Protein AF-A0A3C0SD84-F1 (afdb_monomer_lite)

Foldseek 3Di:
DQDDQEDAAADVVVVVVQVVLVVLLLHDYQYYD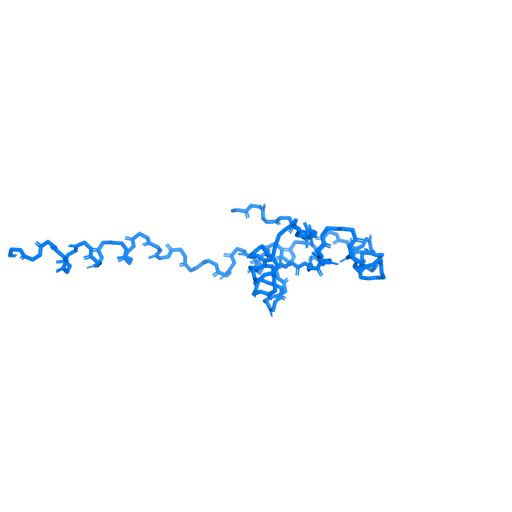PPGPPVSVVVVVPDDPVSNVVSPVSVVVVDPVCPVVVVVVVCCVVPDD

pLDDT: mean 88.76, 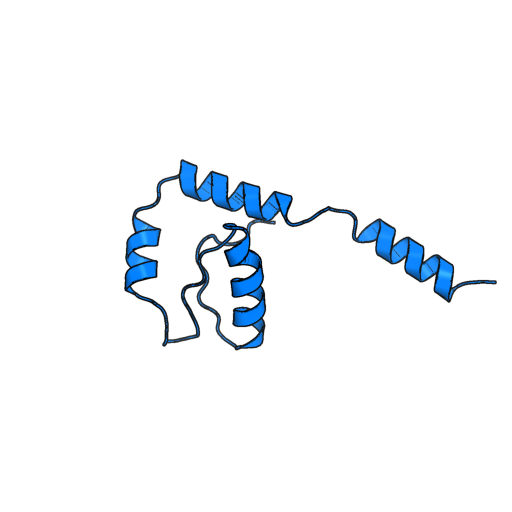std 9.06, range [49.0, 95.38]

Structure (mmCIF, N/CA/C/O backbone):
data_AF-A0A3C0SD84-F1
#
_entry.id   AF-A0A3C0SD84-F1
#
loop_
_atom_site.group_PDB
_atom_site.id
_atom_site.type_symbol
_atom_site.label_atom_id
_atom_site.label_alt_id
_atom_site.label_comp_id
_atom_site.label_asym_id
_atom_site.label_entity_id
_atom_site.label_seq_id
_atom_site.pdbx_PDB_ins_code
_atom_site.Cartn_x
_atom_site.Cartn_y
_atom_site.Cartn_z
_atom_site.occupancy
_atom_site.B_iso_or_equiv
_atom_site.auth_seq_id
_atom_site.auth_comp_id
_atom_site.auth_asym_id
_atom_site.auth_atom_id
_atom_site.pdbx_PDB_model_num
ATOM 1 N N . MET A 1 1 ? 3.228 2.112 11.499 1.00 49.00 1 MET A N 1
ATOM 2 C CA . MET A 1 1 ? 3.073 0.947 10.602 1.00 49.00 1 MET A CA 1
ATOM 3 C C . MET A 1 1 ? 3.912 1.192 9.361 1.00 49.00 1 MET A C 1
ATOM 5 O O . MET A 1 1 ? 3.771 2.255 8.770 1.00 49.00 1 MET A O 1
ATOM 9 N N . GLY A 1 2 ? 4.826 0.281 9.028 1.00 57.28 2 GLY A N 1
ATOM 10 C CA . GLY A 1 2 ? 5.560 0.305 7.762 1.00 57.28 2 GLY A CA 1
ATOM 11 C C . GLY A 1 2 ? 4.788 -0.509 6.735 1.00 57.28 2 GLY A C 1
ATOM 12 O O . GLY A 1 2 ? 4.983 -1.715 6.651 1.00 57.28 2 GLY A O 1
ATOM 13 N N . THR A 1 3 ? 3.855 0.124 6.025 1.00 65.31 3 THR A N 1
ATOM 14 C CA . THR A 1 3 ? 3.172 -0.527 4.902 1.00 65.31 3 THR A CA 1
ATOM 15 C C . THR A 1 3 ? 4.158 -0.596 3.735 1.00 65.31 3 THR A C 1
ATOM 17 O O . THR A 1 3 ? 4.701 0.451 3.373 1.00 65.31 3 THR A O 1
ATOM 20 N N . PRO A 1 4 ? 4.428 -1.783 3.162 1.00 73.94 4 PRO A N 1
ATOM 21 C CA . PRO A 1 4 ? 5.254 -1.892 1.965 1.00 73.94 4 PRO A CA 1
ATOM 22 C C . PRO A 1 4 ? 4.675 -1.033 0.839 1.00 73.94 4 PRO A C 1
ATOM 24 O O . PRO A 1 4 ? 3.467 -1.056 0.616 1.00 73.94 4 PRO A O 1
ATOM 27 N N . ALA A 1 5 ? 5.527 -0.287 0.135 1.00 85.69 5 ALA A N 1
ATOM 28 C CA . ALA A 1 5 ? 5.097 0.590 -0.956 1.00 85.69 5 ALA A CA 1
ATOM 29 C C . ALA A 1 5 ? 4.505 -0.196 -2.138 1.00 85.69 5 ALA A C 1
ATOM 31 O O . ALA A 1 5 ? 3.602 0.293 -2.807 1.00 85.69 5 ALA A O 1
ATOM 32 N N . LEU A 1 6 ? 4.986 -1.421 -2.373 1.00 92.00 6 LEU A N 1
ATOM 33 C CA . LEU A 1 6 ? 4.581 -2.287 -3.481 1.00 92.00 6 LEU A CA 1
ATOM 34 C C . LEU A 1 6 ? 3.962 -3.568 -2.927 1.00 92.00 6 LEU A C 1
ATOM 36 O O . LEU A 1 6 ? 4.558 -4.213 -2.062 1.00 92.00 6 LEU A O 1
ATOM 40 N N . VAL A 1 7 ? 2.781 -3.946 -3.420 1.00 92.69 7 VAL A N 1
ATOM 41 C CA . VAL A 1 7 ? 2.059 -5.128 -2.929 1.00 92.69 7 VAL A CA 1
ATOM 42 C C . VAL A 1 7 ? 1.548 -5.972 -4.091 1.00 92.69 7 VAL A C 1
ATOM 44 O O . VAL A 1 7 ? 0.812 -5.480 -4.944 1.00 92.69 7 VAL A O 1
ATOM 47 N N . ILE A 1 8 ? 1.896 -7.261 -4.075 1.00 93.88 8 ILE A N 1
ATOM 48 C CA . ILE A 1 8 ? 1.234 -8.318 -4.849 1.00 93.88 8 ILE A CA 1
ATOM 49 C C . ILE A 1 8 ? 0.354 -9.091 -3.871 1.00 93.88 8 ILE A C 1
ATOM 51 O O . ILE A 1 8 ? 0.842 -9.646 -2.884 1.00 93.88 8 ILE A O 1
ATOM 55 N N . ASN A 1 9 ? -0.948 -9.111 -4.122 1.00 93.12 9 ASN A N 1
ATOM 56 C CA . ASN A 1 9 ? -1.905 -9.783 -3.251 1.00 93.12 9 ASN A CA 1
ATOM 57 C C . ASN A 1 9 ? -1.901 -11.279 -3.543 1.00 93.12 9 ASN A C 1
ATOM 59 O O . ASN A 1 9 ? -1.758 -11.672 -4.691 1.00 93.12 9 ASN A O 1
ATOM 63 N N . GLN A 1 10 ? -2.093 -12.127 -2.537 1.00 92.31 10 GLN A N 1
ATOM 64 C CA . GLN A 1 10 ? -2.175 -13.581 -2.755 1.00 92.31 10 GLN A CA 1
ATOM 65 C C . GLN A 1 10 ? -3.618 -14.068 -2.914 1.00 92.31 10 GLN A C 1
ATOM 67 O O . GLN A 1 10 ? -3.872 -15.097 -3.529 1.00 92.31 10 GLN A O 1
ATOM 72 N N . VAL A 1 11 ? -4.576 -13.326 -2.356 1.00 91.19 11 VAL A N 1
ATOM 73 C CA . VAL A 1 11 ? -6.000 -13.687 -2.320 1.00 91.19 11 VAL A CA 1
ATOM 74 C C . VAL A 1 11 ? -6.880 -12.447 -2.481 1.00 91.19 11 VAL A C 1
ATOM 76 O O . VAL A 1 11 ? -6.480 -11.329 -2.148 1.00 91.19 11 VAL A O 1
ATOM 79 N N . GLU A 1 12 ? -8.107 -12.633 -2.963 1.00 89.00 12 GLU A N 1
ATOM 80 C CA . GLU A 1 12 ? -9.002 -11.544 -3.380 1.00 89.00 12 GLU A CA 1
ATOM 81 C C . GLU A 1 12 ? -9.319 -10.527 -2.268 1.00 89.00 12 GLU A C 1
ATOM 83 O O . GLU A 1 12 ? -9.328 -9.318 -2.494 1.00 89.00 12 GLU A O 1
ATOM 88 N N . HIS A 1 13 ? -9.501 -10.968 -1.022 1.00 88.38 13 HIS A N 1
ATOM 89 C CA . HIS A 1 13 ? -9.787 -10.030 0.068 1.00 88.38 13 HIS A CA 1
ATOM 90 C C . HIS A 1 13 ? -8.602 -9.093 0.381 1.00 88.38 13 HIS A C 1
ATOM 92 O O . HIS A 1 13 ? -8.806 -7.999 0.913 1.00 88.38 13 HIS A O 1
ATOM 98 N N . GLN A 1 14 ? -7.364 -9.495 0.063 1.00 90.06 14 GLN A N 1
ATOM 99 C CA . GLN A 1 14 ? -6.194 -8.614 0.149 1.00 90.06 14 GLN A CA 1
ATOM 100 C C . GLN A 1 14 ? -6.219 -7.592 -0.990 1.00 90.06 14 GLN A C 1
ATOM 102 O O . GLN A 1 14 ? -6.000 -6.411 -0.739 1.00 90.06 14 GLN A O 1
ATOM 107 N N . GLN A 1 15 ? -6.616 -8.013 -2.197 1.00 89.81 15 GLN A N 1
ATOM 108 C CA . GLN A 1 15 ? -6.778 -7.136 -3.359 1.00 89.81 15 GLN A CA 1
ATOM 109 C C . GLN A 1 15 ? -7.760 -5.990 -3.078 1.00 89.81 15 GLN A C 1
ATOM 111 O O . GLN A 1 15 ? -7.475 -4.833 -3.391 1.00 89.81 15 GLN A O 1
ATOM 116 N N . THR A 1 16 ? -8.882 -6.272 -2.414 1.00 90.44 16 THR A N 1
ATOM 117 C CA . THR A 1 16 ? -9.840 -5.236 -1.994 1.00 90.44 16 THR A CA 1
ATOM 118 C C . THR A 1 16 ? -9.211 -4.223 -1.033 1.00 90.44 16 THR A C 1
ATOM 120 O O . THR A 1 16 ? -9.386 -3.014 -1.207 1.00 90.44 16 THR A O 1
ATOM 123 N N . LYS A 1 17 ? -8.427 -4.691 -0.051 1.00 87.81 17 LYS A N 1
ATOM 124 C CA . LYS A 1 17 ? -7.704 -3.816 0.888 1.00 87.81 17 LYS A CA 1
ATOM 125 C C . LYS A 1 17 ? -6.636 -2.984 0.174 1.00 87.81 17 LYS A C 1
ATOM 127 O O . LYS A 1 17 ? -6.566 -1.778 0.394 1.00 87.81 17 LYS A O 1
ATOM 132 N N . ALA A 1 18 ? -5.853 -3.596 -0.711 1.00 90.12 18 ALA A N 1
ATOM 133 C CA . ALA A 1 18 ? -4.818 -2.917 -1.481 1.00 90.12 18 ALA A CA 1
ATOM 134 C C . ALA A 1 18 ? -5.408 -1.826 -2.384 1.00 90.12 18 ALA A C 1
ATOM 136 O O . ALA A 1 18 ? -4.909 -0.707 -2.375 1.00 90.12 18 ALA A O 1
ATOM 137 N N . ARG A 1 19 ? -6.526 -2.092 -3.076 1.00 91.94 19 ARG A N 1
ATOM 138 C CA . ARG A 1 19 ? -7.243 -1.083 -3.882 1.00 91.94 19 ARG A CA 1
ATOM 139 C C . ARG A 1 19 ? -7.738 0.097 -3.048 1.00 91.94 19 ARG A C 1
ATOM 141 O O . ARG A 1 19 ? -7.702 1.231 -3.517 1.00 91.94 19 ARG A O 1
ATOM 148 N N . PHE A 1 20 ? -8.222 -0.147 -1.831 1.00 89.69 20 PHE A N 1
ATOM 149 C CA . PHE A 1 20 ? -8.653 0.931 -0.940 1.00 89.69 20 PHE A CA 1
ATOM 150 C C . PHE A 1 20 ? -7.483 1.846 -0.558 1.00 89.69 20 PHE A C 1
ATOM 152 O O . PHE A 1 20 ? -7.591 3.062 -0.685 1.00 89.69 20 PHE A O 1
ATOM 159 N N . VAL A 1 21 ? -6.356 1.262 -0.150 1.00 89.31 21 VAL A N 1
ATOM 160 C CA . VAL A 1 21 ? -5.158 2.012 0.267 1.00 89.31 21 VAL A CA 1
ATOM 161 C C . VAL A 1 21 ? -4.478 2.699 -0.928 1.00 89.31 21 VAL A C 1
ATOM 163 O O . VAL A 1 21 ? -3.961 3.811 -0.802 1.00 89.31 21 VAL A O 1
ATOM 166 N N . GLU A 1 22 ? -4.526 2.080 -2.108 1.00 92.81 22 GLU A N 1
ATOM 167 C CA . GLU A 1 22 ? -3.975 2.623 -3.352 1.00 92.81 22 GLU A CA 1
ATOM 168 C C . GLU A 1 22 ? -4.681 3.910 -3.784 1.00 92.81 22 GLU A C 1
ATOM 170 O O . GLU A 1 22 ? -4.017 4.851 -4.217 1.00 92.81 22 GLU A O 1
ATOM 175 N N . LYS A 1 23 ? -6.006 4.012 -3.595 1.00 91.75 23 LYS A N 1
ATOM 176 C CA . LYS A 1 23 ? -6.768 5.243 -3.891 1.00 91.75 23 LYS A CA 1
ATOM 177 C C . LYS A 1 23 ? -6.249 6.468 -3.140 1.00 91.75 23 LYS A C 1
ATOM 179 O O . LYS A 1 23 ? -6.440 7.593 -3.587 1.00 91.75 23 LYS A O 1
ATOM 184 N N . SER A 1 24 ? -5.597 6.260 -2.005 1.00 88.56 24 SER A N 1
ATOM 185 C CA . SER A 1 24 ? -5.005 7.323 -1.196 1.00 88.56 24 SER A CA 1
ATOM 186 C C . SER A 1 24 ? -3.536 7.578 -1.534 1.00 88.56 24 SER A C 1
ATOM 188 O O . SER A 1 24 ? -2.896 8.404 -0.888 1.00 88.56 24 SER A O 1
ATOM 190 N N . GLY A 1 25 ? -2.985 6.872 -2.526 1.00 91.44 25 GLY A N 1
ATOM 191 C CA . GLY A 1 25 ? -1.591 6.963 -2.949 1.00 91.44 25 GLY A CA 1
ATOM 192 C C . GLY A 1 25 ? -0.600 6.441 -1.911 1.00 91.44 25 GLY A C 1
ATOM 193 O O . GLY A 1 25 ? 0.539 6.897 -1.897 1.00 91.44 25 GLY A O 1
ATOM 194 N N . ALA A 1 26 ? -1.047 5.556 -1.015 1.00 92.00 26 ALA A N 1
ATOM 195 C CA . ALA A 1 26 ? -0.244 4.997 0.072 1.00 92.00 26 ALA A CA 1
ATOM 196 C C . ALA A 1 26 ? 0.385 3.632 -0.268 1.00 92.00 26 ALA A C 1
ATOM 198 O O . ALA A 1 26 ? 1.190 3.123 0.507 1.00 92.00 26 ALA A O 1
ATOM 199 N N . VAL A 1 27 ? 0.006 3.038 -1.402 1.00 93.06 27 VAL A N 1
ATOM 200 C CA . VAL A 1 27 ? 0.560 1.781 -1.916 1.00 93.06 27 VAL A CA 1
ATOM 201 C C . VAL A 1 27 ? 0.379 1.713 -3.430 1.00 93.06 27 VAL A C 1
ATOM 203 O O . VAL A 1 27 ? -0.549 2.316 -3.973 1.00 93.06 27 VAL A O 1
ATOM 206 N N . VAL A 1 28 ? 1.220 0.927 -4.092 1.00 94.06 28 VAL A N 1
ATOM 207 C CA . VAL A 1 28 ? 1.033 0.439 -5.459 1.00 94.06 28 VAL A CA 1
ATOM 208 C C . VAL A 1 28 ? 0.516 -0.971 -5.396 1.00 94.06 28 VAL A C 1
ATOM 210 O O . VAL A 1 28 ? 1.210 -1.893 -4.958 1.00 94.06 28 VAL A O 1
ATOM 213 N N . ASN A 1 29 ? -0.703 -1.147 -5.873 1.00 94.75 29 ASN A N 1
ATOM 214 C CA . ASN A 1 29 ? -1.257 -2.467 -6.021 1.00 94.75 29 ASN A CA 1
ATOM 215 C C . ASN A 1 29 ? -0.820 -3.061 -7.361 1.00 94.75 29 ASN A C 1
ATOM 217 O O . ASN A 1 29 ? -1.232 -2.585 -8.421 1.00 94.75 29 ASN A O 1
ATOM 221 N N . LEU A 1 30 ? 0.009 -4.097 -7.308 1.00 95.31 30 LEU A N 1
ATOM 222 C CA . LEU A 1 30 ? 0.538 -4.756 -8.493 1.00 95.31 30 LEU A CA 1
ATOM 223 C C . LEU A 1 30 ? -0.403 -5.832 -9.036 1.00 95.31 30 LEU A C 1
ATOM 225 O O . LEU A 1 30 ? -0.241 -6.207 -10.182 1.00 95.31 30 LEU A O 1
ATOM 229 N N . GLY A 1 31 ? -1.399 -6.308 -8.283 1.00 93.69 31 GLY A N 1
ATOM 230 C CA . GLY A 1 31 ? -2.326 -7.339 -8.766 1.00 93.69 31 GLY A CA 1
ATOM 231 C C . GLY A 1 31 ? -2.435 -8.543 -7.836 1.00 93.69 31 GLY A C 1
ATOM 232 O O . GLY A 1 31 ? -2.306 -8.392 -6.616 1.00 93.69 31 GLY A O 1
ATOM 233 N N . LEU A 1 32 ? -2.731 -9.716 -8.407 1.00 93.88 32 LEU A N 1
ATOM 234 C CA . LEU A 1 32 ? -3.069 -10.938 -7.674 1.00 93.88 32 LEU A CA 1
ATOM 235 C C . LEU A 1 32 ? -2.207 -12.128 -8.128 1.00 93.88 32 LEU A C 1
ATOM 237 O O . LEU A 1 32 ? -2.311 -12.600 -9.255 1.00 93.88 32 LEU A O 1
ATOM 241 N N . GLY A 1 33 ? -1.404 -12.666 -7.214 1.00 91.50 33 GLY A N 1
ATOM 242 C CA . GLY A 1 33 ? -0.575 -13.844 -7.430 1.00 91.50 33 GLY A CA 1
ATOM 243 C C . GLY A 1 33 ? 0.376 -13.653 -8.608 1.00 91.50 33 GLY A C 1
ATOM 244 O O . GLY A 1 33 ? 1.158 -12.706 -8.643 1.00 91.50 33 GLY A O 1
ATOM 245 N N . THR A 1 34 ? 0.303 -14.567 -9.572 1.00 91.25 34 THR A N 1
ATOM 246 C CA . THR A 1 34 ? 1.094 -14.515 -10.809 1.00 91.25 34 THR A CA 1
ATOM 247 C C . THR A 1 34 ? 0.523 -13.555 -11.853 1.00 91.25 34 THR A C 1
ATOM 249 O O . THR A 1 34 ? 1.228 -13.223 -12.799 1.00 91.25 34 THR A O 1
ATOM 252 N N . ASP A 1 35 ? -0.724 -13.108 -11.690 1.00 92.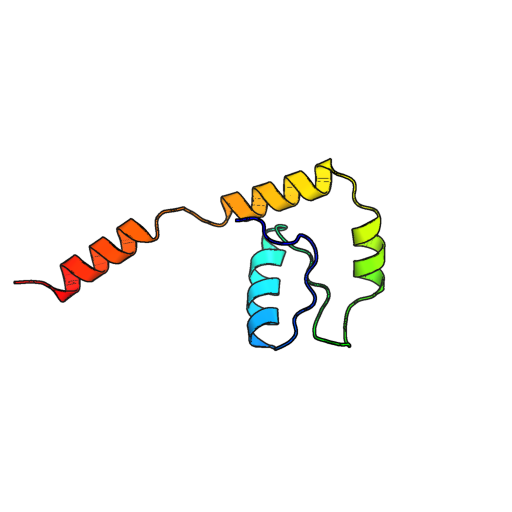06 35 ASP A N 1
ATOM 253 C CA . ASP A 1 35 ? -1.379 -12.119 -12.550 1.00 92.06 35 ASP A CA 1
ATOM 254 C C . ASP A 1 35 ? -1.154 -10.711 -11.974 1.00 92.06 35 ASP A C 1
ATOM 256 O O . ASP A 1 35 ? -2.029 -10.088 -11.358 1.00 92.06 35 ASP A O 1
ATOM 260 N N . TYR A 1 36 ? 0.096 -10.254 -12.076 1.00 92.56 36 TYR A N 1
ATOM 261 C CA . TYR A 1 36 ? 0.517 -8.926 -11.641 1.00 92.56 36 TYR A CA 1
ATOM 262 C C . TYR A 1 36 ? 0.916 -8.048 -12.835 1.00 92.56 36 TYR A C 1
ATOM 264 O O . TYR A 1 36 ? 1.422 -8.514 -13.854 1.00 92.56 36 TYR A O 1
ATOM 272 N N . ASP A 1 37 ? 0.717 -6.743 -12.687 1.00 94.81 37 ASP A N 1
ATOM 273 C CA . ASP A 1 37 ? 1.030 -5.724 -13.677 1.00 94.81 37 ASP A CA 1
ATOM 274 C C . ASP A 1 37 ? 2.540 -5.444 -13.692 1.00 94.81 37 ASP A C 1
ATOM 276 O O . ASP A 1 37 ? 3.084 -4.686 -12.879 1.00 94.81 37 ASP A O 1
ATOM 280 N N . ALA A 1 38 ? 3.228 -6.089 -14.633 1.00 93.94 38 ALA A N 1
ATOM 281 C CA . ALA A 1 38 ? 4.667 -5.957 -14.815 1.00 93.94 38 ALA A CA 1
ATOM 282 C C . ALA A 1 38 ? 5.099 -4.542 -15.238 1.00 93.94 38 ALA A C 1
ATOM 284 O O . ALA A 1 38 ? 6.178 -4.096 -14.849 1.00 93.94 38 ALA A O 1
ATOM 285 N N . GLU A 1 39 ? 4.278 -3.813 -15.997 1.00 94.88 39 GLU A N 1
ATOM 286 C CA . GLU A 1 39 ? 4.606 -2.447 -16.427 1.00 94.88 39 GLU A CA 1
ATOM 287 C C . GLU A 1 39 ? 4.499 -1.465 -15.262 1.00 94.88 39 GLU A C 1
ATOM 289 O O . GLU A 1 39 ? 5.361 -0.603 -15.072 1.00 94.88 39 GLU A O 1
ATOM 294 N N . LYS A 1 40 ? 3.484 -1.636 -14.415 1.00 93.50 40 LYS A N 1
ATOM 295 C CA . LYS A 1 40 ? 3.358 -0.895 -13.161 1.00 93.50 40 LYS A CA 1
ATOM 296 C C . LYS A 1 40 ? 4.487 -1.222 -12.191 1.00 93.50 40 LYS A C 1
ATOM 298 O O . LYS A 1 40 ? 4.987 -0.315 -11.530 1.00 93.50 40 LYS A O 1
ATOM 303 N N . PHE A 1 41 ? 4.923 -2.482 -12.140 1.00 93.50 41 PHE A N 1
ATOM 304 C CA . PHE A 1 41 ? 6.082 -2.878 -11.345 1.00 93.50 41 PHE A CA 1
ATOM 305 C C . PHE A 1 41 ? 7.360 -2.175 -11.815 1.00 93.50 41 PHE A C 1
ATOM 307 O O . PHE A 1 41 ? 8.038 -1.571 -10.991 1.00 93.50 41 PHE A O 1
ATOM 314 N N . LYS A 1 42 ? 7.651 -2.170 -13.124 1.00 94.44 42 LYS A N 1
ATOM 315 C CA . LYS A 1 42 ? 8.820 -1.467 -13.686 1.00 94.44 42 LYS A CA 1
ATOM 316 C C . LYS A 1 42 ? 8.822 0.018 -13.328 1.00 94.44 42 LYS A C 1
ATOM 318 O O . LYS A 1 42 ? 9.804 0.496 -12.777 1.00 94.44 42 LYS A O 1
ATOM 323 N N . LYS A 1 43 ? 7.703 0.715 -13.549 1.00 92.75 43 LYS A N 1
ATOM 324 C CA . LYS A 1 43 ? 7.560 2.139 -13.194 1.00 92.75 43 LYS A CA 1
ATOM 325 C C . LYS A 1 43 ? 7.781 2.398 -11.708 1.00 92.75 43 LYS A C 1
ATOM 327 O O . LYS A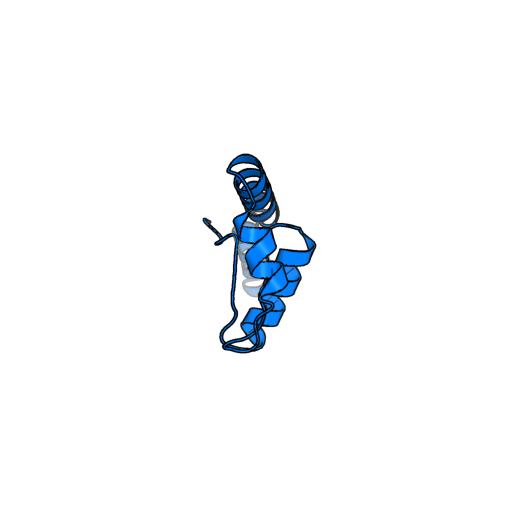 1 43 ? 8.345 3.413 -11.329 1.00 92.75 43 LYS A O 1
ATOM 332 N N . ALA A 1 44 ? 7.334 1.481 -10.856 1.00 90.81 44 ALA A N 1
ATOM 333 C CA . ALA A 1 44 ? 7.507 1.619 -9.420 1.00 90.81 44 ALA A CA 1
ATOM 334 C C . ALA A 1 44 ? 8.961 1.414 -8.953 1.00 90.81 44 ALA A C 1
ATOM 336 O O . ALA A 1 44 ? 9.325 1.906 -7.888 1.00 90.81 44 ALA A O 1
ATOM 337 N N . LEU A 1 45 ? 9.790 0.709 -9.733 1.00 90.88 45 LEU A N 1
ATOM 338 C CA . LEU A 1 45 ? 11.228 0.571 -9.471 1.00 90.88 45 LEU A CA 1
ATOM 339 C C . LEU A 1 45 ? 12.024 1.836 -9.826 1.00 90.88 45 LEU A C 1
ATOM 341 O O . LEU A 1 45 ? 13.152 1.978 -9.365 1.00 90.88 45 LEU A O 1
ATOM 345 N N . GLU A 1 46 ? 11.451 2.743 -10.619 1.00 93.50 46 GLU A N 1
ATOM 346 C CA . GLU A 1 46 ? 12.067 4.029 -10.980 1.00 93.50 46 GLU A CA 1
ATOM 347 C C . GLU A 1 46 ? 11.922 5.083 -9.873 1.00 93.50 46 GLU A C 1
ATOM 349 O O . GLU A 1 46 ? 12.498 6.162 -9.971 1.00 93.50 46 GLU A O 1
ATOM 354 N N . TRP A 1 47 ? 11.144 4.802 -8.825 1.00 91.69 47 TRP A N 1
ATOM 355 C CA . TRP A 1 47 ? 10.904 5.758 -7.753 1.00 91.69 47 TRP A CA 1
ATOM 356 C C . TRP A 1 47 ? 12.078 5.908 -6.810 1.00 91.69 47 TRP A C 1
ATOM 358 O O . TRP A 1 47 ? 12.635 4.934 -6.298 1.00 91.69 47 TRP A O 1
ATOM 368 N N . GLU A 1 48 ? 12.372 7.162 -6.499 1.00 91.81 48 GLU A N 1
ATOM 369 C CA . GLU A 1 48 ? 13.397 7.506 -5.544 1.00 91.81 48 GLU A CA 1
ATOM 370 C C . GLU A 1 48 ? 12.836 7.595 -4.118 1.00 91.81 48 GLU A C 1
ATOM 372 O O . GLU A 1 48 ? 11.643 7.440 -3.821 1.00 91.81 48 GLU A O 1
ATOM 377 N N . LYS A 1 49 ? 13.755 7.803 -3.176 1.00 90.50 49 LYS A N 1
ATOM 378 C CA . LYS A 1 49 ? 13.447 7.915 -1.751 1.00 90.50 49 LYS A CA 1
ATOM 379 C C . LYS A 1 49 ? 12.337 8.944 -1.450 1.00 90.50 49 LYS A C 1
ATOM 381 O O . LYS A 1 49 ? 11.466 8.595 -0.649 1.00 90.50 49 LYS A O 1
ATOM 386 N N . PRO A 1 50 ? 12.310 10.155 -2.044 1.00 93.00 50 PRO A N 1
ATOM 387 C CA . PRO A 1 50 ? 11.266 11.140 -1.754 1.00 93.00 50 PRO A CA 1
ATOM 388 C C . PRO A 1 50 ? 9.847 10.642 -2.065 1.00 93.00 50 PRO A C 1
ATOM 390 O O . PRO A 1 50 ? 8.921 10.862 -1.282 1.00 93.00 50 PRO A O 1
ATOM 393 N N . GLU A 1 51 ? 9.661 9.929 -3.173 1.00 91.75 51 GLU A N 1
ATOM 394 C CA . GLU A 1 51 ? 8.379 9.375 -3.603 1.00 91.75 51 GLU A CA 1
ATOM 395 C C . GLU A 1 51 ? 7.901 8.287 -2.639 1.00 91.75 51 GLU A C 1
ATOM 397 O O . GLU A 1 51 ? 6.737 8.279 -2.219 1.00 91.75 51 GLU A O 1
ATOM 402 N N . LEU A 1 52 ? 8.815 7.405 -2.225 1.00 90.56 52 LEU A N 1
ATOM 403 C CA . LEU A 1 52 ? 8.534 6.345 -1.256 1.00 90.56 52 LEU A CA 1
ATOM 404 C C . LEU A 1 52 ? 8.219 6.912 0.139 1.00 90.56 52 LEU A C 1
ATOM 406 O O . LEU A 1 52 ? 7.324 6.416 0.830 1.00 90.56 52 LEU A O 1
ATOM 410 N N . GLU A 1 53 ? 8.904 7.978 0.555 1.00 90.81 53 GLU A N 1
ATOM 411 C CA . GLU A 1 53 ? 8.629 8.677 1.814 1.00 90.81 53 GLU A CA 1
ATOM 412 C C . GLU A 1 53 ? 7.269 9.382 1.790 1.00 90.81 53 GLU A C 1
ATOM 414 O O . GLU A 1 53 ? 6.500 9.266 2.750 1.00 90.81 53 GLU A O 1
ATOM 419 N N . ALA A 1 54 ? 6.923 10.043 0.682 1.00 91.31 54 ALA A N 1
ATOM 420 C CA . ALA A 1 54 ? 5.614 10.660 0.496 1.00 91.31 54 ALA A CA 1
ATOM 421 C C . ALA A 1 54 ? 4.483 9.618 0.534 1.00 91.31 54 ALA A C 1
ATOM 423 O O . ALA A 1 54 ? 3.450 9.836 1.174 1.00 91.31 54 ALA A O 1
ATOM 424 N N . MET A 1 55 ? 4.686 8.460 -0.099 1.00 91.38 55 MET A N 1
ATOM 425 C CA . MET A 1 55 ? 3.759 7.327 -0.041 1.00 91.38 55 MET A CA 1
ATOM 426 C C . MET A 1 55 ? 3.599 6.794 1.391 1.00 91.38 55 MET A C 1
ATOM 428 O O . MET A 1 55 ? 2.477 6.628 1.877 1.00 91.38 55 MET A O 1
ATOM 432 N N . SER A 1 56 ? 4.711 6.603 2.106 1.00 88.62 56 SER A N 1
ATOM 433 C CA . SER A 1 56 ? 4.715 6.183 3.512 1.00 88.62 56 SER A CA 1
ATOM 434 C C . SER A 1 56 ? 3.954 7.166 4.406 1.00 88.62 56 SER A C 1
ATOM 436 O O . SER A 1 56 ? 3.161 6.758 5.259 1.00 88.62 56 SER A O 1
ATOM 438 N N . LEU A 1 57 ? 4.135 8.473 4.189 1.00 89.38 57 LEU A N 1
ATOM 439 C CA . LEU A 1 57 ? 3.429 9.515 4.930 1.00 89.38 57 LEU A CA 1
ATOM 440 C C . LEU A 1 57 ? 1.915 9.471 4.683 1.00 89.38 57 LEU A C 1
ATOM 442 O O . LEU A 1 57 ? 1.144 9.530 5.641 1.00 89.38 57 LEU A O 1
ATOM 446 N N . LYS A 1 58 ? 1.477 9.287 3.431 1.00 90.25 58 LYS A N 1
ATOM 44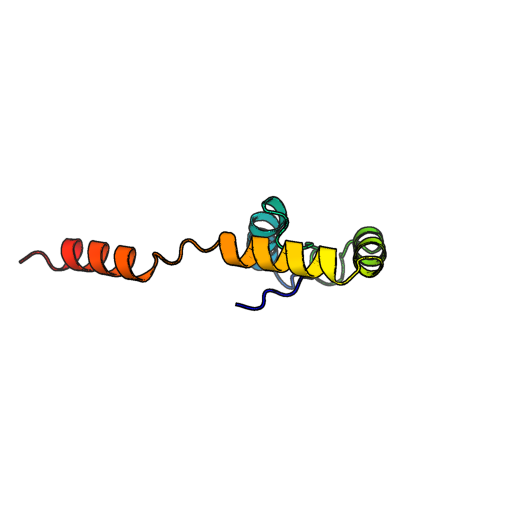7 C CA . LYS A 1 58 ? 0.053 9.090 3.100 1.00 90.25 58 LYS A CA 1
ATOM 448 C C . LYS A 1 58 ? -0.528 7.877 3.829 1.00 90.25 58 LYS A C 1
ATOM 450 O O . LYS A 1 58 ? -1.610 7.970 4.403 1.00 90.25 58 LYS A O 1
ATOM 455 N N . GLY A 1 59 ? 0.214 6.770 3.877 1.00 87.12 59 GLY A N 1
ATOM 456 C CA . GLY A 1 59 ? -0.182 5.570 4.617 1.00 87.12 59 GLY A CA 1
ATOM 457 C C . GLY A 1 59 ? -0.335 5.801 6.121 1.00 87.12 59 GLY A C 1
ATOM 458 O O . GLY A 1 59 ? -1.281 5.303 6.727 1.00 87.12 59 GLY A O 1
ATOM 459 N N . LYS A 1 60 ? 0.552 6.596 6.729 1.00 86.19 60 LYS A N 1
ATOM 460 C CA . LYS A 1 60 ? 0.438 6.983 8.145 1.00 86.19 60 LYS A CA 1
ATOM 461 C C . LYS A 1 60 ? -0.792 7.858 8.395 1.00 86.19 60 LYS A C 1
ATOM 463 O O . LYS A 1 60 ? -1.509 7.614 9.359 1.00 86.19 60 LYS A O 1
ATOM 468 N N . ASN A 1 61 ? -1.058 8.814 7.506 1.00 87.00 61 ASN A N 1
ATOM 469 C CA . ASN A 1 61 ? -2.172 9.758 7.634 1.00 87.00 61 ASN A CA 1
ATOM 470 C C . ASN A 1 61 ? -3.549 9.131 7.363 1.00 87.00 61 ASN A C 1
ATOM 472 O O . ASN A 1 61 ? -4.562 9.697 7.762 1.00 87.00 61 ASN A O 1
ATOM 476 N N . LEU A 1 62 ? -3.604 7.964 6.710 1.00 84.12 62 LEU A N 1
ATOM 477 C CA . LEU A 1 62 ? -4.850 7.213 6.530 1.00 84.12 62 LEU A CA 1
ATOM 478 C C . LEU A 1 62 ? -5.443 6.695 7.841 1.00 84.12 62 LEU A C 1
ATOM 480 O O . LEU A 1 62 ? -6.647 6.455 7.929 1.00 84.12 62 LEU A O 1
ATOM 484 N N . ILE A 1 63 ? -4.600 6.477 8.848 1.00 80.69 63 ILE A N 1
ATOM 485 C CA . ILE A 1 63 ? -5.027 5.972 10.144 1.00 80.69 63 ILE A CA 1
ATOM 486 C C . ILE A 1 63 ? -5.296 7.179 11.033 1.00 80.69 63 ILE A C 1
ATOM 488 O O . ILE A 1 63 ? -4.375 7.872 11.451 1.00 80.69 63 ILE A O 1
ATOM 492 N N . ASP A 1 64 ? -6.560 7.404 11.379 1.00 83.06 64 ASP A N 1
ATOM 493 C CA . ASP A 1 64 ? -6.937 8.541 12.223 1.00 83.06 64 ASP A CA 1
ATOM 494 C C . ASP A 1 64 ? -6.542 8.378 13.703 1.00 83.06 64 ASP A C 1
ATOM 496 O O . ASP A 1 64 ? -6.736 9.286 14.504 1.00 83.06 64 ASP A O 1
ATOM 500 N N . GLY A 1 65 ? -6.019 7.207 14.084 1.00 82.56 65 GLY A N 1
ATOM 501 C CA . GLY A 1 65 ? -5.534 6.911 15.432 1.00 82.56 65 GLY A CA 1
ATOM 502 C C . GLY A 1 65 ? -6.631 6.791 16.494 1.00 82.56 65 GLY A C 1
ATOM 503 O O . GLY A 1 65 ? -6.319 6.586 17.664 1.00 82.56 65 GLY A O 1
ATOM 504 N N . ARG A 1 66 ? -7.919 6.870 16.125 1.00 88.81 66 ARG A N 1
ATOM 505 C CA . ARG A 1 66 ? -9.035 6.936 17.089 1.00 88.81 66 ARG A CA 1
ATOM 506 C C . ARG A 1 66 ? -9.698 5.598 17.397 1.00 88.81 66 ARG A C 1
ATOM 508 O O . ARG A 1 66 ? -10.771 5.560 17.993 1.00 88.81 66 ARG A O 1
ATOM 515 N N . GLY A 1 67 ? -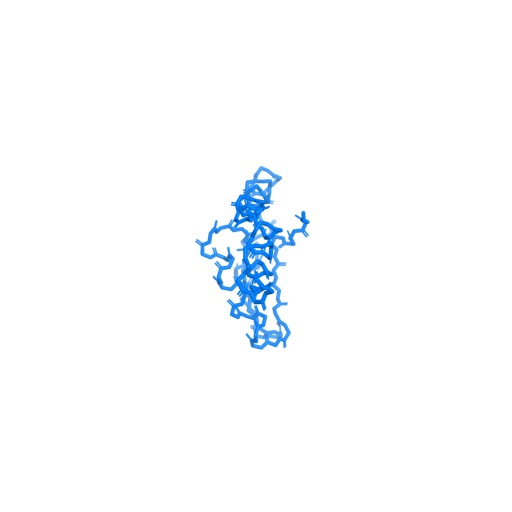9.072 4.487 17.009 1.00 87.50 67 GLY A N 1
ATOM 516 C CA . GLY A 1 67 ? -9.611 3.139 17.227 1.00 87.50 67 GLY A CA 1
ATOM 517 C C . GLY A 1 67 ? -9.978 2.869 18.689 1.00 87.50 67 GLY A C 1
ATOM 518 O O . GLY A 1 67 ? -11.077 2.398 18.960 1.00 87.50 67 GLY A O 1
ATOM 519 N N . ILE A 1 68 ? -9.110 3.252 19.632 1.00 90.00 68 ILE A N 1
ATOM 520 C CA . ILE A 1 68 ? -9.343 3.018 21.064 1.00 90.00 68 ILE A CA 1
ATOM 521 C C . ILE A 1 68 ? -10.555 3.786 21.609 1.00 90.00 68 ILE A C 1
ATOM 523 O O . ILE A 1 68 ? -11.305 3.256 22.425 1.00 90.00 68 ILE A O 1
ATOM 527 N N . PHE A 1 69 ? -10.796 5.006 21.121 1.00 94.00 69 PHE A N 1
ATOM 528 C CA . PHE A 1 69 ? -11.951 5.804 21.534 1.00 94.00 69 PHE A CA 1
ATOM 529 C C . PHE A 1 69 ? -13.259 5.191 21.025 1.00 94.00 69 PHE A C 1
ATOM 531 O O . PHE A 1 69 ? -14.203 5.074 21.798 1.00 94.00 69 PHE A O 1
ATOM 538 N N . ARG A 1 70 ? -13.283 4.694 19.779 1.00 92.69 70 ARG A N 1
ATOM 539 C CA . ARG A 1 70 ? -14.444 3.969 19.230 1.00 92.69 70 ARG A CA 1
ATOM 540 C C . ARG A 1 70 ? -14.755 2.699 20.019 1.00 92.69 70 ARG A C 1
ATOM 542 O O . ARG A 1 70 ? -15.914 2.419 20.296 1.00 92.69 70 ARG A O 1
ATOM 549 N N . VAL A 1 71 ? -13.726 1.938 20.405 1.00 94.06 71 VAL A N 1
ATOM 550 C CA . VAL A 1 71 ? -13.903 0.742 21.246 1.00 94.06 71 VAL A CA 1
ATOM 551 C C . VAL A 1 71 ? -14.505 1.121 22.598 1.00 94.06 71 VAL A C 1
ATOM 553 O O . VAL A 1 71 ? -15.458 0.482 23.036 1.00 94.06 71 VAL A O 1
ATOM 556 N N . ARG A 1 72 ? -13.998 2.183 23.238 1.00 94.88 72 ARG A N 1
ATOM 557 C CA . ARG A 1 72 ? -14.557 2.699 24.494 1.00 94.88 72 ARG A CA 1
ATOM 558 C C . ARG A 1 72 ? -16.033 3.088 24.349 1.00 94.88 72 ARG A C 1
ATOM 560 O O . ARG A 1 72 ? -16.821 2.718 25.209 1.00 94.88 72 ARG A O 1
ATOM 567 N N . GLU A 1 73 ? -16.401 3.811 23.293 1.00 94.56 73 GLU A N 1
ATOM 568 C CA . GLU A 1 73 ? -17.790 4.227 23.046 1.00 94.56 73 GLU A CA 1
ATOM 569 C C . GLU A 1 73 ? -18.731 3.028 22.898 1.00 94.56 73 GLU A C 1
ATOM 571 O O . GLU A 1 73 ? -19.771 2.985 23.552 1.00 94.56 73 GLU A O 1
ATOM 576 N N . VAL A 1 74 ? -18.340 2.026 22.102 1.00 95.38 74 VAL A N 1
ATOM 577 C CA . VAL A 1 74 ? -19.124 0.793 21.940 1.00 95.38 74 VAL A CA 1
ATOM 578 C C . VAL A 1 74 ? -19.255 0.059 23.271 1.00 95.38 74 VAL A C 1
ATOM 580 O O . VAL A 1 74 ? -20.358 -0.353 23.616 1.00 95.38 74 VAL A O 1
ATOM 583 N N . LEU A 1 75 ? -18.170 -0.058 24.048 1.00 94.75 75 LEU A N 1
ATOM 584 C CA . LEU A 1 75 ? -18.208 -0.670 25.379 1.00 94.75 75 LEU A CA 1
ATOM 585 C C . LEU A 1 75 ? -19.221 0.035 26.283 1.00 94.75 75 LEU A C 1
ATOM 587 O O . LEU A 1 75 ? -20.082 -0.633 26.837 1.00 94.75 75 LEU A O 1
ATOM 591 N N . THR A 1 76 ? -19.185 1.369 26.367 1.00 92.44 76 THR A N 1
ATOM 592 C CA . THR A 1 76 ? -20.155 2.144 27.157 1.00 92.44 76 THR A CA 1
ATOM 593 C C . THR A 1 76 ? -21.601 1.908 26.714 1.00 92.44 76 THR A C 1
ATOM 595 O O . THR A 1 76 ? -22.483 1.874 27.563 1.00 92.44 76 THR A O 1
ATOM 598 N N . GLN A 1 77 ? -21.856 1.719 25.417 1.00 92.62 77 GLN A N 1
ATOM 599 C CA . GLN A 1 77 ? -23.198 1.428 24.899 1.00 92.62 77 GLN A CA 1
ATOM 600 C C . GLN A 1 77 ? -23.676 0.012 25.248 1.00 92.62 77 GLN A C 1
ATOM 602 O O . GLN A 1 77 ? -24.849 -0.166 25.561 1.00 92.62 77 GLN A O 1
ATOM 607 N N . VAL A 1 78 ? -22.793 -0.995 25.206 1.00 92.50 78 VAL A N 1
ATOM 608 C CA . VAL A 1 78 ? -23.176 -2.395 25.476 1.00 92.50 78 VAL A CA 1
ATOM 609 C C . VAL A 1 78 ? -23.148 -2.767 26.958 1.00 92.50 78 VAL A C 1
ATOM 611 O O . VAL A 1 78 ? -23.783 -3.742 27.344 1.00 92.50 78 VAL A O 1
ATOM 614 N N . THR A 1 79 ? -22.436 -2.009 27.797 1.00 87.50 79 THR A N 1
ATOM 615 C CA . THR A 1 79 ? -22.405 -2.196 29.256 1.00 87.50 79 THR A CA 1
ATOM 616 C C . THR A 1 79 ? -23.292 -1.202 29.995 1.00 87.50 79 THR A C 1
ATOM 618 O O . THR A 1 79 ? -23.011 -0.925 31.159 1.00 87.50 79 THR A O 1
ATOM 621 N N . GLN A 1 80 ? -24.315 -0.632 29.349 1.00 58.38 80 GLN A N 1
ATOM 622 C CA . GLN A 1 80 ? -25.322 0.161 30.057 1.00 58.38 80 GLN A CA 1
ATOM 623 C C . GLN A 1 80 ? -26.027 -0.709 31.114 1.00 58.38 80 GLN A C 1
ATOM 625 O O . GLN A 1 80 ? -26.990 -1.419 30.827 1.00 58.38 80 GLN A O 1
ATOM 630 N N . ILE A 1 81 ? -25.471 -0.661 32.326 1.00 53.00 81 ILE A N 1
ATOM 631 C CA . ILE A 1 81 ? -26.183 -0.501 33.595 1.00 53.00 81 ILE A CA 1
ATOM 632 C C . ILE A 1 81 ? -26.493 0.991 33.732 1.00 53.00 81 ILE A C 1
ATOM 634 O O . ILE A 1 81 ? -25.604 1.799 33.366 1.00 53.00 81 ILE A O 1
#

Radius of gyration: 16.92 Å; chains: 1; bounding box: 40×26×50 Å

Sequence (81 aa):
MGTPALVINQVEHQQTKARFVEKSGAVVNLGLGTDYDAEKFKKALEWEKPELEAMSLKGKNLIDGRGIFRVREVLTQVTQI

Secondary structure (DSSP, 8-state):
----SEEEESSHHHHHHHHHHHTTTS-EEEEETTEE-HHHHHHHHT--HHHHHHHHHHHHHT--S-HHHHHHHHHHHHT--